Protein AF-A0AAV5ZC34-F1 (afdb_monomer)

pLDDT: mean 73.47, std 19.22, range [40.09, 96.69]

Structure (mmCIF, N/CA/C/O backbone):
data_AF-A0AAV5ZC34-F1
#
_entry.id   AF-A0AAV5ZC34-F1
#
loop_
_atom_site.group_PDB
_atom_site.id
_atom_site.type_symbol
_atom_site.label_atom_id
_atom_site.label_alt_id
_atom_site.label_comp_id
_atom_site.label_asym_id
_atom_site.label_entity_id
_atom_site.label_seq_id
_atom_site.pdbx_PDB_ins_code
_atom_site.Cartn_x
_atom_site.Cartn_y
_atom_site.Cartn_z
_atom_site.occupancy
_atom_site.B_iso_or_equiv
_atom_site.auth_seq_id
_atom_site.auth_comp_id
_atom_site.auth_asym_id
_atom_site.auth_atom_id
_atom_site.pdbx_PDB_model_num
ATOM 1 N N . MET A 1 1 ? 63.276 36.794 -41.732 1.00 40.09 1 MET A N 1
ATOM 2 C CA . MET A 1 1 ? 63.030 36.030 -40.495 1.00 40.09 1 MET A CA 1
ATOM 3 C C . MET A 1 1 ? 61.527 36.058 -40.294 1.00 40.09 1 MET A C 1
ATOM 5 O O . MET A 1 1 ? 61.004 37.020 -39.756 1.00 40.09 1 MET A O 1
ATOM 9 N N . VAL A 1 2 ? 60.845 35.121 -40.952 1.00 44.09 2 VAL A N 1
ATOM 10 C CA . VAL A 1 2 ? 59.384 35.004 -40.975 1.00 44.09 2 VAL A CA 1
ATOM 11 C C . VAL A 1 2 ? 59.080 33.786 -40.121 1.00 44.09 2 VAL A C 1
ATOM 13 O O . VAL A 1 2 ? 59.481 32.692 -40.501 1.00 44.09 2 VAL A O 1
ATOM 16 N N . ASP A 1 3 ? 58.446 33.993 -38.975 1.00 42.62 3 ASP A N 1
ATOM 17 C CA . ASP A 1 3 ? 57.821 32.923 -38.202 1.00 42.62 3 ASP A CA 1
ATOM 18 C C . ASP A 1 3 ? 56.338 33.291 -38.098 1.00 42.62 3 ASP A C 1
ATOM 20 O O . ASP A 1 3 ? 55.892 33.994 -37.193 1.00 42.62 3 ASP A O 1
ATOM 24 N N . ASP A 1 4 ? 55.611 32.958 -39.167 1.00 42.59 4 ASP A N 1
ATOM 25 C CA . ASP A 1 4 ? 54.153 32.996 -39.210 1.00 42.59 4 ASP A CA 1
ATOM 26 C C . ASP A 1 4 ? 53.690 31.676 -38.589 1.00 42.59 4 ASP A C 1
ATOM 28 O O . ASP A 1 4 ? 53.670 30.630 -39.242 1.00 42.59 4 ASP A O 1
ATOM 32 N N . ALA A 1 5 ? 53.426 31.711 -37.283 1.00 53.50 5 ALA A N 1
ATOM 33 C CA . ALA A 1 5 ? 52.906 30.587 -36.519 1.00 53.50 5 ALA A CA 1
ATOM 34 C C . ALA A 1 5 ? 51.459 30.296 -36.947 1.00 53.50 5 ALA A C 1
ATOM 36 O O . ALA A 1 5 ? 50.490 30.629 -36.262 1.00 53.50 5 ALA A O 1
ATOM 37 N N . ARG A 1 6 ? 51.305 29.676 -38.117 1.00 49.75 6 ARG A N 1
ATOM 38 C CA . ARG A 1 6 ? 50.030 29.172 -38.611 1.00 49.75 6 ARG A CA 1
ATOM 39 C C . ARG A 1 6 ? 49.704 27.889 -37.858 1.00 49.75 6 ARG A C 1
ATOM 41 O O . ARG A 1 6 ? 50.085 26.796 -38.272 1.00 49.75 6 ARG A O 1
ATOM 48 N N . VAL A 1 7 ? 49.006 28.033 -36.734 1.00 55.72 7 VAL A N 1
ATOM 49 C CA . VAL A 1 7 ? 48.349 26.909 -36.057 1.00 55.72 7 VAL A CA 1
ATOM 50 C C . VAL A 1 7 ? 47.484 26.189 -37.105 1.00 55.72 7 VAL A C 1
ATOM 52 O O . VAL A 1 7 ? 46.632 26.834 -37.724 1.00 55.72 7 VAL A O 1
ATOM 55 N N . PRO A 1 8 ? 47.719 24.896 -37.389 1.00 51.19 8 PRO A N 1
ATOM 56 C CA . PRO A 1 8 ? 47.031 24.215 -38.474 1.00 51.19 8 PRO A CA 1
ATOM 57 C C . PRO A 1 8 ? 45.551 24.050 -38.119 1.00 51.19 8 PRO A C 1
ATOM 59 O O . PRO A 1 8 ? 45.194 23.371 -37.161 1.00 51.19 8 PRO A O 1
ATOM 62 N N . GLU A 1 9 ? 44.665 24.638 -38.924 1.00 55.34 9 GLU A N 1
ATOM 63 C CA . GLU A 1 9 ? 43.205 24.604 -38.723 1.00 55.34 9 GLU A CA 1
ATOM 64 C C . GLU A 1 9 ? 42.627 23.176 -38.627 1.00 55.34 9 GLU A C 1
ATOM 66 O O . GLU A 1 9 ? 41.562 22.960 -38.046 1.00 55.34 9 GLU A O 1
ATOM 71 N N . GLN A 1 10 ? 43.356 22.176 -39.138 1.00 53.78 10 GLN A N 1
ATOM 72 C CA . GLN A 1 10 ? 43.021 20.757 -38.988 1.00 53.78 10 GLN A CA 1
ATOM 73 C C . GLN A 1 10 ? 43.108 20.257 -37.538 1.00 53.78 10 GLN A C 1
ATOM 75 O O . GLN A 1 10 ? 42.298 19.422 -37.137 1.00 53.78 10 GLN A O 1
ATOM 80 N N . GLU A 1 11 ? 44.046 20.774 -36.744 1.00 53.91 11 GLU A N 1
ATOM 81 C CA . GLU A 1 11 ? 44.223 20.402 -35.337 1.00 53.91 11 GLU A CA 1
ATOM 82 C C . GLU A 1 11 ? 43.062 20.946 -34.494 1.00 53.91 11 GLU A C 1
ATOM 84 O O . GLU A 1 11 ? 42.445 20.219 -33.715 1.00 53.91 11 GLU A O 1
ATOM 89 N N . VAL A 1 12 ? 42.652 22.187 -34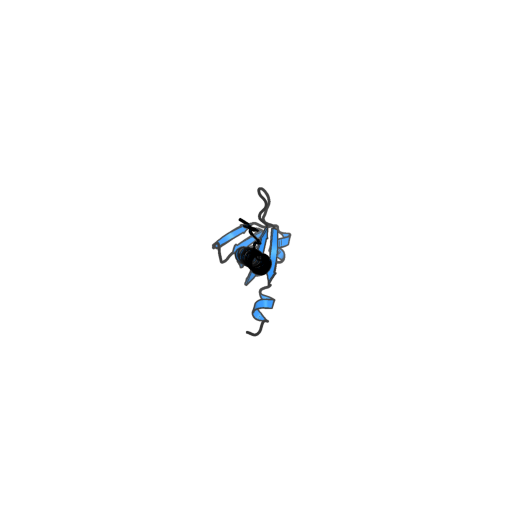.770 1.00 53.88 12 VAL A N 1
ATOM 90 C CA . VAL A 1 12 ? 41.498 22.839 -34.130 1.00 53.88 12 VAL A CA 1
ATOM 91 C C . VAL A 1 12 ? 40.183 22.136 -34.493 1.00 53.88 12 VAL A C 1
ATOM 93 O O . VAL A 1 12 ? 39.328 21.910 -33.633 1.00 53.88 12 VAL A O 1
ATOM 96 N N . ALA A 1 13 ? 40.022 21.723 -35.753 1.00 57.25 13 ALA A N 1
ATOM 97 C CA . ALA A 1 13 ? 38.835 21.000 -36.206 1.00 57.25 13 ALA A CA 1
ATOM 98 C C . ALA A 1 13 ? 38.710 19.604 -35.569 1.00 57.25 13 ALA A C 1
ATOM 100 O O . ALA A 1 13 ? 37.601 19.174 -35.236 1.00 57.25 13 ALA A O 1
ATOM 101 N N . MET A 1 14 ? 39.829 18.895 -35.383 1.00 57.34 14 MET A N 1
ATOM 102 C CA . MET A 1 14 ? 39.843 17.571 -34.756 1.00 57.34 14 MET A CA 1
ATOM 103 C C . MET A 1 14 ? 39.556 17.661 -33.250 1.00 57.34 14 MET A C 1
ATOM 105 O O . MET A 1 14 ? 38.733 16.896 -32.748 1.00 57.34 14 MET A O 1
ATOM 109 N N . ILE A 1 15 ? 40.131 18.653 -32.559 1.00 55.62 15 ILE A N 1
ATOM 110 C CA . ILE A 1 15 ? 39.856 18.940 -31.140 1.00 55.62 15 ILE A CA 1
ATOM 111 C C . ILE A 1 15 ? 38.372 19.251 -30.925 1.00 55.62 15 ILE A C 1
ATOM 113 O O . ILE A 1 15 ? 37.761 18.687 -30.019 1.00 55.62 15 ILE A O 1
ATOM 117 N N . ASN A 1 16 ? 37.758 20.061 -31.794 1.00 53.88 16 ASN A N 1
ATOM 118 C CA . ASN A 1 16 ? 36.327 20.354 -31.708 1.00 53.88 16 ASN A CA 1
ATOM 119 C C . ASN A 1 16 ? 35.466 19.097 -31.877 1.00 53.88 16 ASN A C 1
ATOM 121 O O . ASN A 1 16 ? 34.569 18.864 -31.071 1.00 53.88 16 ASN A O 1
ATOM 125 N N . LYS A 1 17 ? 35.737 18.250 -32.880 1.00 52.00 17 LYS A N 1
ATOM 126 C CA . LYS A 1 17 ? 34.970 17.006 -33.096 1.00 52.00 17 LYS A CA 1
ATOM 127 C C . LYS A 1 17 ? 35.047 16.064 -31.896 1.00 52.00 17 LYS A C 1
ATOM 129 O O . LYS A 1 17 ? 34.029 15.483 -31.527 1.00 52.00 17 LYS A O 1
ATOM 134 N N . VAL A 1 18 ? 36.228 15.936 -31.289 1.00 54.72 18 VAL A N 1
ATOM 135 C CA . VAL A 1 18 ? 36.408 15.142 -30.069 1.00 54.72 18 VAL A CA 1
ATOM 136 C C . VAL A 1 18 ? 35.626 15.776 -28.923 1.00 54.72 18 VAL A C 1
ATOM 138 O O . VAL A 1 18 ? 34.827 15.080 -28.315 1.00 54.72 18 VAL A O 1
ATOM 141 N N . LEU A 1 19 ? 35.740 17.089 -28.692 1.00 54.09 19 LEU A N 1
ATOM 142 C CA . LEU A 1 19 ? 34.989 17.783 -27.636 1.00 54.09 19 LEU A CA 1
ATOM 143 C C . LEU A 1 19 ? 33.469 17.572 -27.750 1.00 54.09 19 LEU A C 1
ATOM 145 O O . LEU A 1 19 ? 32.810 17.267 -26.754 1.00 54.09 19 LEU A O 1
ATOM 149 N N . PHE A 1 20 ? 32.917 17.694 -28.960 1.00 50.69 20 PHE A N 1
ATOM 150 C CA . PHE A 1 20 ? 31.488 17.492 -29.211 1.00 50.69 20 PHE A CA 1
ATOM 151 C C . PHE A 1 20 ? 31.058 16.032 -29.009 1.00 50.69 20 PHE A C 1
ATOM 153 O O . PHE A 1 20 ? 29.984 15.786 -28.456 1.00 50.69 20 PHE A O 1
ATOM 160 N N . ALA A 1 21 ? 31.894 15.062 -29.389 1.00 52.31 21 ALA A N 1
ATOM 161 C CA . ALA A 1 21 ? 31.627 13.646 -29.142 1.00 52.31 21 ALA A CA 1
ATOM 162 C C . ALA A 1 21 ? 31.652 13.314 -27.640 1.00 52.31 21 ALA A C 1
ATOM 164 O O . ALA A 1 21 ? 30.764 12.616 -27.148 1.00 52.31 21 ALA A O 1
ATOM 165 N N . THR A 1 22 ? 32.607 13.866 -26.886 1.00 47.88 22 THR A N 1
ATOM 166 C CA . THR A 1 22 ? 32.710 13.644 -25.438 1.00 47.88 22 THR A CA 1
ATOM 167 C C . THR A 1 22 ? 31.530 14.266 -24.687 1.00 47.88 22 THR A C 1
ATOM 169 O O . THR A 1 22 ? 30.970 13.627 -23.800 1.00 47.88 22 THR A O 1
ATOM 172 N N . MET A 1 23 ? 31.077 15.467 -25.068 1.00 51.25 23 MET A N 1
ATOM 173 C CA . MET A 1 23 ? 29.892 16.098 -24.464 1.00 51.25 23 MET A CA 1
ATOM 174 C C . MET A 1 23 ? 28.596 15.315 -24.720 1.00 51.25 23 MET A C 1
ATOM 176 O O . MET A 1 23 ? 27.774 15.182 -23.811 1.00 51.25 23 MET A O 1
ATOM 180 N N . ALA A 1 24 ? 28.414 14.763 -25.923 1.00 48.62 24 ALA A N 1
ATOM 181 C CA . ALA A 1 24 ? 27.225 13.976 -26.253 1.00 48.62 24 ALA A CA 1
ATOM 182 C C . ALA A 1 24 ? 27.136 12.683 -25.421 1.00 48.62 24 ALA A C 1
ATOM 184 O O . ALA A 1 24 ? 26.071 12.355 -24.894 1.00 48.62 24 ALA A O 1
ATOM 185 N N . VAL A 1 25 ? 28.260 11.982 -25.235 1.00 50.75 25 VAL A N 1
ATOM 186 C CA . VAL A 1 25 ? 28.321 10.752 -24.426 1.00 50.75 25 VAL A CA 1
ATOM 187 C C . VAL A 1 25 ? 28.061 11.043 -22.941 1.00 50.75 25 VAL A C 1
ATOM 189 O O . VAL A 1 25 ? 27.324 10.300 -22.295 1.00 50.75 25 VAL A O 1
ATOM 192 N N . VAL A 1 26 ? 28.567 12.159 -22.404 1.00 50.34 26 VAL A N 1
ATOM 193 C CA . VAL A 1 26 ? 28.317 12.567 -21.006 1.00 50.34 26 VAL A CA 1
ATOM 194 C C . VAL A 1 26 ? 26.834 12.888 -20.755 1.00 50.34 26 VAL A C 1
ATOM 196 O O . VAL A 1 26 ? 26.291 12.490 -19.724 1.00 50.34 26 VAL A O 1
ATOM 199 N N . SER A 1 27 ? 26.145 13.535 -21.702 1.00 51.50 27 SER A N 1
ATOM 200 C CA . SER A 1 27 ? 24.704 13.835 -21.582 1.00 51.50 27 SER A CA 1
ATOM 201 C C . SER A 1 27 ? 23.813 12.582 -21.592 1.00 51.50 27 SER A C 1
ATOM 203 O O . SER A 1 27 ? 22.824 12.505 -20.856 1.00 51.50 27 SER A O 1
ATOM 205 N N . LEU A 1 28 ? 24.168 11.571 -22.390 1.00 47.47 28 LEU A N 1
ATOM 206 C CA . LEU A 1 28 ? 23.417 10.313 -22.479 1.00 47.47 28 LEU A CA 1
ATOM 207 C C . LEU A 1 28 ? 23.568 9.457 -21.213 1.00 47.47 28 LEU A C 1
ATOM 209 O O . LEU A 1 28 ? 22.578 8.937 -20.698 1.00 47.47 28 LEU A O 1
ATOM 213 N N . VAL A 1 29 ? 24.781 9.362 -20.663 1.00 50.38 29 VAL A N 1
ATOM 214 C CA . VAL A 1 29 ? 25.047 8.593 -19.435 1.00 50.38 29 VAL A CA 1
ATOM 215 C C . VAL A 1 29 ? 24.403 9.253 -18.211 1.00 50.38 29 VAL A C 1
ATOM 217 O O . VAL A 1 29 ? 23.835 8.556 -17.371 1.00 50.38 29 VAL A O 1
ATOM 220 N N . ALA A 1 30 ? 24.395 10.588 -18.136 1.00 50.66 30 ALA A N 1
ATOM 221 C CA . ALA A 1 30 ? 23.685 11.310 -17.080 1.00 50.66 30 ALA A CA 1
ATOM 222 C C . ALA A 1 30 ? 22.169 11.030 -17.098 1.00 50.66 30 ALA A C 1
ATOM 224 O O . ALA A 1 30 ? 21.570 10.810 -16.047 1.00 50.66 30 ALA A O 1
ATOM 225 N N . SER A 1 31 ? 21.553 10.967 -18.282 1.00 49.75 31 SER A N 1
ATOM 226 C CA . SER A 1 31 ? 20.112 10.706 -18.421 1.00 49.75 31 SER A CA 1
ATOM 227 C C . SER A 1 31 ? 19.732 9.283 -17.998 1.00 49.75 31 SER A C 1
ATOM 229 O O . SER A 1 31 ? 18.742 9.089 -17.290 1.00 49.75 31 SER A O 1
ATOM 231 N N . ALA A 1 32 ? 20.545 8.288 -18.367 1.00 56.22 32 ALA A N 1
ATOM 232 C CA . ALA A 1 32 ? 20.342 6.903 -17.947 1.00 56.22 32 ALA A CA 1
ATOM 233 C C . ALA A 1 32 ? 20.527 6.729 -16.431 1.00 56.22 32 ALA A C 1
ATOM 235 O O . ALA A 1 32 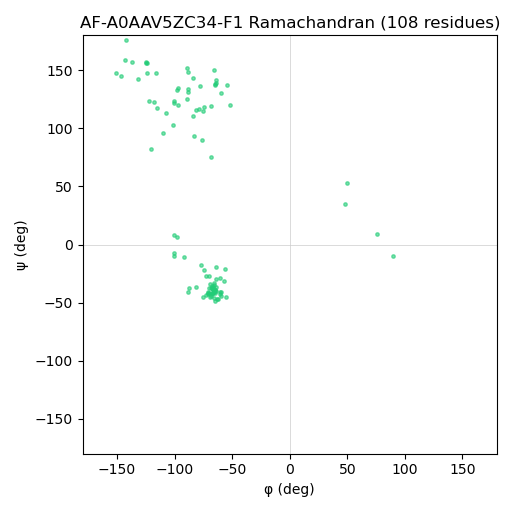? 19.735 6.039 -15.797 1.00 56.22 32 ALA A O 1
ATOM 236 N N . ALA A 1 33 ? 21.518 7.397 -15.832 1.00 58.31 33 ALA A N 1
ATOM 237 C CA . ALA A 1 33 ? 21.744 7.357 -14.388 1.00 58.31 33 ALA A CA 1
ATOM 238 C C . ALA A 1 33 ? 20.585 7.988 -13.593 1.00 58.31 33 ALA A C 1
ATOM 240 O O . ALA A 1 33 ? 20.175 7.448 -12.566 1.00 58.31 33 ALA A O 1
ATOM 241 N N . VAL A 1 34 ? 20.006 9.093 -14.081 1.00 55.59 34 VAL A N 1
ATOM 242 C CA . VAL A 1 34 ? 18.824 9.719 -13.461 1.00 55.59 34 VAL A CA 1
ATOM 243 C C . VAL A 1 34 ? 17.592 8.820 -13.590 1.00 55.59 34 VAL A C 1
ATOM 245 O O . VAL A 1 34 ? 16.869 8.642 -12.611 1.00 55.59 34 VAL A O 1
ATOM 248 N N . ALA A 1 35 ? 17.369 8.204 -14.754 1.00 58.09 35 ALA A N 1
ATOM 249 C CA . ALA A 1 35 ? 16.263 7.267 -14.957 1.00 58.09 35 ALA A CA 1
ATOM 250 C C . ALA A 1 35 ? 16.413 5.979 -14.126 1.00 58.09 35 ALA A C 1
ATOM 252 O O . ALA A 1 35 ? 15.430 5.494 -13.565 1.00 58.09 35 ALA A O 1
ATOM 253 N N . ALA A 1 36 ? 17.634 5.456 -13.991 1.00 57.94 36 ALA A N 1
ATOM 254 C CA . ALA A 1 36 ? 17.929 4.299 -13.154 1.00 57.94 36 ALA A CA 1
ATOM 255 C C . ALA A 1 36 ? 17.712 4.618 -11.670 1.00 57.94 36 ALA A C 1
ATOM 257 O O . ALA A 1 36 ? 17.002 3.884 -10.995 1.00 57.94 36 ALA A O 1
ATOM 258 N N . SER A 1 37 ? 18.212 5.760 -11.183 1.00 57.22 37 SER A N 1
ATOM 259 C CA . SER A 1 37 ? 18.00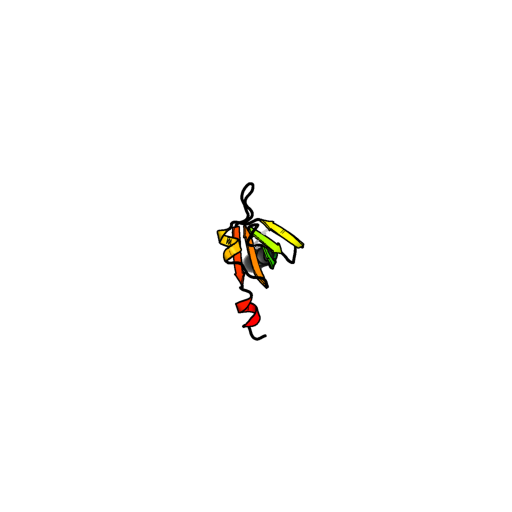2 6.181 -9.792 1.00 57.22 37 SER A CA 1
ATOM 260 C C . SER A 1 37 ? 16.531 6.480 -9.484 1.00 57.22 37 SER A C 1
ATOM 262 O O . SER A 1 37 ? 16.067 6.217 -8.377 1.00 57.22 37 SER A O 1
ATOM 264 N N . LEU A 1 38 ? 15.768 6.998 -10.452 1.00 54.69 38 LEU A N 1
ATOM 265 C CA . LEU A 1 38 ? 14.326 7.194 -10.305 1.00 54.69 38 LEU A CA 1
ATOM 266 C C . LEU A 1 38 ? 13.580 5.856 -10.248 1.00 54.69 38 LEU A C 1
ATOM 268 O O . LEU A 1 38 ? 12.725 5.681 -9.387 1.00 54.69 38 LEU A O 1
ATOM 272 N N . THR A 1 39 ? 13.929 4.910 -11.120 1.00 57.78 39 THR A N 1
ATOM 273 C CA . THR A 1 39 ? 13.336 3.564 -11.139 1.00 57.78 39 THR A CA 1
ATOM 274 C C . THR A 1 39 ? 13.651 2.814 -9.849 1.00 57.78 39 THR A C 1
ATOM 276 O O . THR A 1 39 ? 12.744 2.306 -9.202 1.00 57.78 39 THR A O 1
ATOM 279 N N . GLU A 1 40 ? 14.906 2.841 -9.409 1.00 54.50 40 GLU A N 1
ATOM 280 C CA . GLU A 1 40 ? 15.353 2.229 -8.158 1.00 54.50 40 GLU A CA 1
ATOM 281 C C . GLU A 1 40 ? 14.640 2.848 -6.948 1.00 54.50 40 GLU A C 1
ATOM 283 O O . GLU A 1 40 ? 14.124 2.128 -6.102 1.00 54.50 40 GLU A O 1
ATOM 288 N N . ARG A 1 41 ? 14.478 4.178 -6.901 1.00 57.38 41 ARG A N 1
ATOM 289 C CA . ARG A 1 41 ? 13.684 4.842 -5.851 1.00 57.38 41 ARG A CA 1
ATOM 290 C C . ARG A 1 41 ? 12.203 4.468 -5.890 1.00 57.38 41 ARG A C 1
ATOM 292 O O . ARG A 1 41 ? 11.589 4.354 -4.835 1.00 57.38 41 ARG A O 1
ATOM 299 N N . MET A 1 42 ? 11.627 4.279 -7.076 1.00 58.59 42 MET A N 1
ATOM 300 C CA . MET A 1 42 ? 10.236 3.839 -7.228 1.00 58.59 42 MET A CA 1
ATOM 301 C C . MET A 1 42 ? 10.037 2.365 -6.864 1.00 58.59 42 MET A C 1
ATOM 303 O O . MET A 1 42 ? 8.931 1.988 -6.478 1.00 58.59 42 MET A O 1
ATOM 307 N N . GLU A 1 43 ? 11.068 1.531 -6.993 1.00 57.38 43 GLU A N 1
ATOM 308 C CA . GLU A 1 43 ? 11.039 0.138 -6.546 1.00 57.38 43 GLU A CA 1
ATOM 309 C C . GLU A 1 43 ? 11.305 0.000 -5.046 1.00 57.38 43 GLU A C 1
ATOM 311 O O . GLU A 1 43 ? 10.639 -0.800 -4.394 1.00 57.38 43 GLU A O 1
ATOM 316 N N . MET A 1 44 ? 12.186 0.825 -4.470 1.00 59.81 44 MET A N 1
ATOM 317 C CA . MET A 1 44 ? 12.503 0.799 -3.035 1.00 59.81 44 MET A CA 1
ATOM 318 C C . MET A 1 44 ? 11.322 1.164 -2.127 1.00 59.81 44 MET A C 1
ATOM 320 O O . MET A 1 44 ? 11.352 0.833 -0.944 1.00 59.81 44 MET A O 1
ATOM 324 N N . ASP A 1 45 ? 10.290 1.821 -2.658 1.00 75.44 45 ASP A N 1
ATOM 325 C CA . ASP A 1 45 ? 9.116 2.239 -1.884 1.00 75.44 45 ASP A CA 1
ATOM 326 C C . ASP A 1 45 ? 7.901 1.312 -2.070 1.00 75.44 45 ASP A C 1
ATOM 328 O O . ASP A 1 45 ? 6.792 1.627 -1.625 1.00 75.44 45 ASP A O 1
ATOM 332 N N . ARG A 1 46 ? 8.089 0.171 -2.750 1.00 86.88 46 ARG A N 1
ATOM 333 C CA . ARG A 1 46 ? 7.072 -0.875 -2.898 1.00 86.88 46 ARG A CA 1
ATOM 334 C C . ARG A 1 46 ? 7.160 -1.861 -1.744 1.00 86.88 46 ARG A C 1
ATOM 336 O O . ARG A 1 46 ? 8.233 -2.336 -1.392 1.00 86.88 46 ARG A O 1
ATOM 343 N N . MET A 1 47 ? 6.008 -2.191 -1.183 1.00 89.31 47 MET A N 1
ATOM 344 C CA . MET A 1 47 ? 5.873 -3.125 -0.078 1.00 89.31 47 MET A CA 1
ATOM 345 C C . MET A 1 47 ? 4.789 -4.148 -0.356 1.00 89.31 47 MET A C 1
ATOM 347 O O . MET A 1 47 ? 3.718 -3.807 -0.854 1.00 89.31 47 MET A O 1
ATOM 351 N N . THR A 1 48 ? 5.029 -5.382 0.057 1.00 91.75 48 THR A N 1
ATOM 352 C CA . THR A 1 48 ? 4.052 -6.462 -0.033 1.00 91.75 48 THR A CA 1
ATOM 353 C C . THR A 1 48 ? 3.198 -6.499 1.229 1.00 91.75 48 THR A C 1
ATOM 355 O O . THR A 1 48 ? 3.702 -6.606 2.353 1.00 91.75 48 THR A O 1
ATOM 358 N N . VAL A 1 49 ? 1.880 -6.443 1.062 1.00 94.25 49 VAL A N 1
ATOM 359 C CA . VAL A 1 49 ? 0.917 -6.555 2.159 1.00 94.25 49 VAL A CA 1
ATOM 360 C C . VAL A 1 49 ? 0.818 -8.015 2.601 1.00 94.25 49 VAL A C 1
ATOM 362 O O . VAL A 1 49 ? 0.324 -8.864 1.870 1.00 94.25 49 VAL A O 1
ATOM 365 N N . LEU A 1 50 ? 1.228 -8.325 3.830 1.00 94.50 50 LEU A N 1
ATOM 366 C CA . LEU A 1 50 ? 1.116 -9.674 4.398 1.00 94.50 50 LEU A CA 1
ATOM 367 C C . LEU A 1 50 ? -0.225 -9.932 5.082 1.00 94.50 50 LEU A C 1
ATOM 369 O O . LEU A 1 50 ? -0.717 -11.056 5.084 1.00 94.50 50 LEU A O 1
ATOM 373 N N . LYS A 1 51 ? -0.770 -8.922 5.770 1.00 95.44 51 LYS A N 1
ATOM 374 C CA . LYS A 1 51 ? -2.022 -9.023 6.536 1.00 95.44 51 LYS A CA 1
ATOM 375 C C . LYS A 1 51 ? -2.721 -7.673 6.594 1.00 95.44 51 LYS A C 1
ATOM 377 O O . LYS A 1 51 ? -2.061 -6.643 6.689 1.00 95.44 51 LYS A O 1
ATOM 382 N N . VAL A 1 52 ? -4.051 -7.696 6.628 1.00 96.25 52 VAL A N 1
ATOM 383 C CA . VAL A 1 52 ? -4.896 -6.499 6.733 1.00 96.25 52 VAL A CA 1
ATOM 384 C C . VAL A 1 52 ? -5.787 -6.617 7.968 1.00 96.25 52 VAL A C 1
ATOM 386 O O . VAL A 1 52 ? -6.547 -7.574 8.102 1.00 96.25 52 VAL A O 1
ATOM 389 N N . ASP A 1 53 ? -5.711 -5.635 8.864 1.00 96.69 53 ASP A N 1
ATOM 390 C CA . ASP A 1 53 ? -6.567 -5.493 10.042 1.00 96.69 53 ASP A CA 1
ATOM 391 C C . ASP A 1 53 ? -7.500 -4.295 9.826 1.00 96.69 53 ASP A C 1
ATOM 393 O O . ASP A 1 53 ? -7.148 -3.132 10.043 1.00 96.69 53 ASP A O 1
ATOM 397 N N . ARG A 1 54 ? -8.714 -4.598 9.357 1.00 95.56 54 ARG A N 1
ATOM 398 C CA . ARG A 1 54 ? -9.732 -3.587 9.033 1.00 95.56 54 ARG A CA 1
ATOM 399 C C . ARG A 1 54 ? -10.377 -2.973 10.275 1.00 95.56 54 ARG A C 1
ATOM 401 O O . ARG A 1 54 ? -10.909 -1.870 10.182 1.00 95.56 54 ARG A O 1
ATOM 408 N N . VAL A 1 55 ? -10.324 -3.659 11.419 1.00 96.12 55 VAL A N 1
ATOM 409 C CA . VAL A 1 55 ? -10.886 -3.165 12.686 1.00 96.12 55 VAL A CA 1
ATOM 410 C C . VAL A 1 55 ? -10.057 -1.988 13.182 1.00 96.12 55 VAL A C 1
ATOM 412 O O . VAL A 1 55 ? -10.607 -0.945 13.526 1.00 96.12 55 VAL A O 1
ATOM 415 N N . HIS A 1 56 ? -8.735 -2.133 13.135 1.00 95.94 56 HIS A N 1
ATOM 416 C CA . HIS A 1 56 ? -7.795 -1.110 13.583 1.00 95.94 56 HIS A CA 1
ATOM 417 C C . HIS A 1 56 ? -7.237 -0.254 12.436 1.00 95.94 56 HIS A C 1
ATOM 419 O O . HIS A 1 56 ? -6.350 0.547 12.663 1.00 95.94 56 HIS A O 1
ATOM 425 N N . ALA A 1 57 ? -7.725 -0.395 11.202 1.00 96.31 57 ALA A N 1
ATOM 426 C CA . ALA A 1 57 ? -7.234 0.361 10.045 1.00 96.31 57 ALA A CA 1
ATOM 427 C C . ALA A 1 57 ? -5.700 0.335 9.879 1.00 96.31 57 ALA A C 1
ATOM 429 O O . ALA A 1 57 ? -5.033 1.366 9.768 1.00 96.31 57 ALA A O 1
ATOM 430 N N . ARG A 1 58 ? -5.134 -0.873 9.863 1.00 96.25 58 ARG A N 1
ATOM 431 C CA . ARG A 1 58 ? -3.692 -1.093 9.713 1.00 96.25 58 ARG A CA 1
ATOM 432 C C . ARG A 1 58 ? -3.393 -2.324 8.869 1.00 96.25 58 ARG A C 1
ATOM 434 O O . ARG A 1 58 ? -4.219 -3.229 8.753 1.00 96.25 58 ARG A O 1
ATOM 441 N N . PHE A 1 59 ? -2.193 -2.387 8.314 1.00 95.81 59 PHE A N 1
ATOM 442 C CA . PHE A 1 59 ? -1.717 -3.550 7.569 1.00 95.81 59 PHE A CA 1
ATOM 443 C C . PHE A 1 59 ? -0.270 -3.887 7.935 1.00 95.81 59 PHE A C 1
ATOM 445 O O . PHE A 1 59 ? 0.458 -3.039 8.446 1.00 95.81 59 PHE A O 1
ATOM 452 N N . LEU A 1 60 ? 0.132 -5.136 7.721 1.00 95.38 60 LEU A N 1
ATOM 453 C CA . LEU A 1 60 ? 1.484 -5.627 7.976 1.00 95.38 60 LEU A CA 1
ATOM 454 C C . LEU A 1 60 ? 2.256 -5.694 6.657 1.00 95.38 60 LEU A C 1
ATOM 456 O O . LEU A 1 60 ? 1.816 -6.398 5.750 1.00 95.38 60 LEU A O 1
ATOM 460 N N . CYS A 1 61 ? 3.403 -5.018 6.569 1.00 91.44 61 CYS A N 1
ATOM 461 C CA . CYS A 1 61 ? 4.301 -5.104 5.409 1.00 91.44 61 CYS A CA 1
ATOM 462 C C . CYS A 1 61 ? 5.311 -6.250 5.563 1.00 91.44 61 CYS A C 1
ATOM 464 O O . CYS A 1 61 ? 5.764 -6.525 6.680 1.00 91.44 61 CYS A O 1
ATOM 466 N N . ALA A 1 62 ? 5.728 -6.862 4.455 1.00 89.00 62 ALA A N 1
ATOM 467 C CA . ALA A 1 62 ? 6.747 -7.912 4.448 1.00 89.00 62 ALA A CA 1
ATOM 468 C C . ALA A 1 62 ? 8.155 -7.381 4.752 1.00 89.00 62 ALA A C 1
ATOM 470 O O . ALA A 1 62 ? 8.901 -7.982 5.525 1.00 89.00 62 ALA A O 1
ATOM 471 N N . GLU A 1 63 ? 8.483 -6.225 4.188 1.00 85.50 63 GLU A N 1
ATOM 472 C CA . GLU A 1 63 ? 9.820 -5.636 4.138 1.00 85.50 63 GLU A CA 1
ATOM 473 C C . GLU A 1 63 ? 10.236 -5.106 5.511 1.00 85.50 63 GLU A C 1
ATOM 475 O O . GLU A 1 63 ? 11.346 -5.342 5.979 1.00 85.50 63 GLU A O 1
ATOM 480 N N . HIS A 1 64 ? 9.313 -4.434 6.201 1.00 82.81 64 HIS A N 1
ATOM 481 C CA . HIS A 1 64 ? 9.577 -3.831 7.510 1.00 82.81 64 HIS A CA 1
ATOM 482 C C . HIS A 1 64 ? 9.050 -4.661 8.682 1.00 82.81 64 HIS A C 1
ATOM 484 O O . HIS A 1 64 ? 9.334 -4.334 9.833 1.00 82.81 64 HIS A O 1
ATOM 490 N N . ARG A 1 65 ? 8.250 -5.703 8.409 1.00 88.69 65 ARG A N 1
ATOM 491 C CA . ARG A 1 65 ? 7.594 -6.557 9.418 1.00 88.69 65 ARG A CA 1
ATOM 492 C C . ARG A 1 65 ? 6.890 -5.757 10.521 1.00 88.69 65 ARG A C 1
ATOM 494 O O . ARG A 1 65 ? 6.851 -6.169 11.680 1.00 88.69 65 ARG A O 1
ATOM 501 N N . HIS A 1 66 ? 6.333 -4.607 10.154 1.00 89.62 66 HIS A N 1
ATOM 502 C CA . HIS A 1 66 ? 5.692 -3.676 11.073 1.00 89.62 66 HIS A CA 1
ATOM 503 C C . HIS A 1 66 ? 4.253 -3.387 10.652 1.00 89.62 66 HIS A C 1
ATOM 505 O O . HIS A 1 66 ? 3.928 -3.374 9.463 1.00 89.62 66 HIS A O 1
ATOM 511 N N . TRP A 1 67 ? 3.398 -3.146 11.646 1.00 94.25 67 TRP A N 1
ATOM 512 C CA . TRP A 1 67 ? 2.020 -2.725 11.428 1.00 94.25 67 TRP A CA 1
ATOM 513 C C . TRP A 1 67 ? 1.965 -1.236 11.100 1.00 94.25 67 TRP A C 1
ATOM 515 O O . TRP A 1 67 ? 2.266 -0.397 11.943 1.00 94.25 67 TRP A O 1
ATOM 525 N N . THR A 1 68 ? 1.518 -0.908 9.896 1.00 93.12 68 THR A N 1
ATOM 526 C CA . THR A 1 68 ? 1.357 0.472 9.443 1.00 93.12 68 THR A CA 1
ATOM 527 C C . THR A 1 68 ? -0.101 0.887 9.551 1.00 93.12 68 THR A C 1
ATOM 529 O O . THR A 1 68 ? -0.976 0.268 8.945 1.00 93.12 68 THR A O 1
ATOM 532 N N . TRP A 1 69 ? -0.356 1.942 10.322 1.00 95.06 69 TRP A N 1
ATOM 533 C CA . TRP A 1 69 ? -1.670 2.572 10.442 1.00 95.06 69 TRP A CA 1
ATOM 534 C C . TRP A 1 69 ? -1.945 3.451 9.231 1.00 95.06 69 TRP A C 1
ATOM 536 O O . TRP A 1 69 ? -1.068 4.199 8.809 1.00 95.06 69 TRP A O 1
ATOM 546 N N . ILE A 1 70 ? -3.156 3.373 8.690 1.00 94.00 70 ILE A N 1
ATOM 547 C CA . ILE A 1 70 ? -3.576 4.095 7.486 1.00 94.00 70 ILE A CA 1
ATOM 548 C C . ILE A 1 70 ? -5.022 4.567 7.630 1.00 94.00 70 ILE A C 1
ATOM 550 O O . ILE A 1 70 ? -5.697 4.286 8.623 1.00 94.00 70 ILE A O 1
ATOM 554 N N . SER A 1 71 ? -5.522 5.305 6.643 1.00 94.25 71 SER A N 1
ATOM 555 C CA . SER A 1 71 ? -6.924 5.711 6.652 1.00 94.25 71 SER A CA 1
ATOM 556 C C . SER A 1 71 ? -7.865 4.503 6.503 1.00 94.25 71 SER A C 1
ATOM 558 O O . SER A 1 71 ? -7.555 3.503 5.848 1.00 94.25 71 SER A O 1
ATOM 560 N N . LYS A 1 72 ? -9.069 4.603 7.080 1.00 93.50 72 LYS A N 1
ATOM 561 C CA . LYS A 1 72 ? -10.091 3.548 6.971 1.00 93.50 72 LYS A CA 1
ATOM 562 C C . LYS A 1 72 ? -10.565 3.341 5.526 1.00 93.50 72 LYS A C 1
ATOM 564 O O . LYS A 1 72 ? -10.933 2.232 5.148 1.00 93.50 72 LYS A O 1
ATOM 569 N N . SER A 1 73 ? -10.548 4.386 4.700 1.00 93.06 73 SER A N 1
ATOM 570 C CA . SER A 1 73 ? -10.853 4.261 3.272 1.00 93.06 73 SER A CA 1
ATOM 571 C C . SER A 1 73 ? -9.811 3.422 2.540 1.00 93.06 73 SER A C 1
ATOM 573 O O . SER A 1 73 ? -10.185 2.604 1.702 1.00 93.06 73 SER A O 1
ATOM 575 N N . ASP A 1 74 ? -8.535 3.582 2.891 1.00 92.50 74 ASP A N 1
ATOM 576 C CA . ASP A 1 74 ? -7.442 2.887 2.215 1.00 92.50 74 ASP A CA 1
ATOM 577 C C . ASP A 1 74 ? -7.390 1.418 2.646 1.00 92.50 74 ASP A C 1
ATOM 579 O O .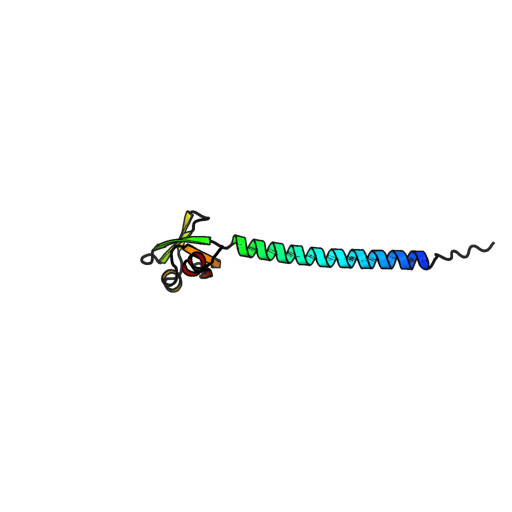 ASP A 1 74 ? -7.375 0.535 1.792 1.00 92.50 74 ASP A O 1
ATOM 583 N N . VAL A 1 75 ? -7.505 1.122 3.951 1.00 94.56 75 VAL A N 1
ATOM 584 C CA . VAL A 1 75 ? -7.477 -0.269 4.458 1.00 94.56 75 VAL A CA 1
ATOM 585 C C . VAL A 1 75 ? -8.600 -1.139 3.887 1.00 94.56 75 VAL A C 1
ATOM 587 O O . VAL A 1 75 ? -8.457 -2.354 3.771 1.00 94.56 75 VAL A O 1
ATOM 590 N N . THR A 1 76 ? -9.737 -0.532 3.533 1.00 92.88 76 THR A N 1
ATOM 591 C CA . THR A 1 76 ? -10.900 -1.264 3.011 1.00 92.88 76 THR A CA 1
ATOM 592 C C . THR A 1 76 ? -10.632 -1.815 1.611 1.00 92.88 76 THR A C 1
ATOM 594 O O . THR A 1 76 ? -11.205 -2.836 1.242 1.00 92.88 76 THR A O 1
ATOM 597 N N . ARG A 1 77 ? -9.739 -1.168 0.853 1.00 91.56 77 ARG A N 1
ATOM 598 C CA . ARG A 1 77 ? -9.382 -1.539 -0.522 1.00 91.56 77 ARG A CA 1
ATOM 599 C C . ARG A 1 77 ? -8.186 -2.486 -0.599 1.00 91.56 77 ARG A C 1
ATOM 601 O O . ARG A 1 77 ? -7.934 -3.020 -1.668 1.00 91.56 77 ARG A O 1
ATOM 608 N N . LEU A 1 78 ? -7.472 -2.687 0.511 1.00 93.25 78 LEU A N 1
ATOM 609 C CA . LEU A 1 78 ? -6.295 -3.548 0.564 1.00 93.25 78 LEU A CA 1
ATOM 610 C C . LEU A 1 78 ? -6.651 -5.018 0.768 1.00 93.25 78 LEU A C 1
ATOM 612 O O . LEU A 1 78 ? -7.536 -5.376 1.560 1.00 93.25 78 LEU A O 1
ATOM 616 N N . SER A 1 79 ? -5.864 -5.858 0.111 1.00 94.06 79 SER A N 1
ATOM 617 C CA . SER A 1 79 ? -5.839 -7.306 0.235 1.00 94.06 79 SER A CA 1
ATOM 618 C C . SER A 1 79 ? -4.435 -7.795 0.583 1.00 94.06 79 SER A C 1
ATOM 620 O O . SER A 1 79 ? -3.430 -7.127 0.354 1.00 94.06 79 SER A O 1
ATOM 622 N N . SER A 1 80 ? -4.365 -8.985 1.180 1.00 93.50 80 SER A N 1
ATOM 623 C CA . SER A 1 80 ? -3.085 -9.673 1.349 1.00 93.50 80 SER A CA 1
ATOM 624 C C . SER A 1 80 ? -2.519 -10.036 -0.023 1.00 93.50 80 SER A C 1
ATOM 626 O O . SER A 1 80 ? -3.264 -10.520 -0.868 1.00 93.50 80 SER A O 1
ATOM 628 N N . GLY A 1 81 ? -1.217 -9.849 -0.209 1.00 91.31 81 GLY A N 1
ATOM 629 C CA . GLY A 1 81 ? -0.511 -10.047 -1.473 1.00 91.31 81 GLY A CA 1
ATOM 630 C C . GLY A 1 81 ? -0.449 -8.803 -2.361 1.00 91.31 81 GLY A C 1
ATOM 631 O O . GLY A 1 81 ? 0.304 -8.814 -3.325 1.00 91.31 81 GLY A O 1
ATOM 632 N N . ASP A 1 82 ? -1.185 -7.732 -2.043 1.00 93.12 82 ASP A N 1
ATOM 633 C CA . ASP A 1 82 ? -1.071 -6.481 -2.797 1.00 93.12 82 ASP A CA 1
ATOM 634 C C . ASP A 1 82 ? 0.335 -5.889 -2.643 1.00 93.12 82 ASP A C 1
ATOM 636 O O . ASP A 1 82 ? 0.912 -5.893 -1.550 1.00 93.12 82 ASP A O 1
ATOM 640 N N . ILE A 1 83 ? 0.855 -5.320 -3.728 1.00 91.31 83 ILE A N 1
ATOM 641 C CA . ILE A 1 83 ? 2.073 -4.514 -3.727 1.00 91.31 83 ILE A CA 1
ATOM 642 C C . ILE A 1 83 ? 1.647 -3.052 -3.652 1.00 91.31 83 ILE A C 1
ATOM 644 O O . ILE A 1 83 ? 0.946 -2.542 -4.529 1.00 91.31 83 ILE A O 1
ATOM 648 N N . VAL A 1 84 ? 2.072 -2.357 -2.603 1.00 92.25 84 VAL A N 1
ATOM 649 C CA . VAL A 1 84 ? 1.656 -0.987 -2.294 1.00 92.25 84 VAL A CA 1
ATOM 650 C C . VAL A 1 84 ? 2.847 -0.054 -2.161 1.00 92.25 84 VAL A C 1
ATOM 652 O O . VAL A 1 84 ? 3.938 -0.481 -1.812 1.00 92.25 84 VAL A O 1
ATOM 655 N N . SER A 1 85 ? 2.623 1.236 -2.371 1.00 91.19 85 SER A N 1
ATOM 656 C CA . SER A 1 85 ? 3.549 2.302 -1.991 1.00 91.19 85 SER A CA 1
ATOM 657 C C . SER A 1 85 ? 2.904 3.194 -0.930 1.00 91.19 85 SER A C 1
ATOM 659 O O . SER A 1 85 ? 1.675 3.346 -0.902 1.00 91.19 85 SER A O 1
ATOM 661 N N . LEU A 1 86 ? 3.720 3.746 -0.027 1.00 89.06 86 LEU A N 1
ATOM 662 C CA . LEU A 1 86 ? 3.267 4.634 1.042 1.00 89.06 86 LEU A CA 1
ATOM 663 C C . LEU A 1 86 ? 3.845 6.034 0.875 1.00 89.06 86 LEU A C 1
ATOM 665 O O . LEU A 1 86 ? 5.034 6.244 1.077 1.00 89.06 86 LEU A O 1
ATOM 669 N N . ASP A 1 87 ? 2.975 7.017 0.674 1.00 88.12 87 ASP A N 1
ATOM 670 C CA . ASP A 1 87 ? 3.357 8.419 0.824 1.00 88.12 87 ASP A CA 1
ATOM 671 C C . ASP A 1 87 ? 3.256 8.816 2.303 1.00 88.12 87 ASP A C 1
ATOM 673 O O . ASP A 1 87 ? 2.165 8.870 2.889 1.00 88.12 87 ASP A O 1
ATOM 677 N N . ARG A 1 88 ? 4.415 9.050 2.927 1.00 86.69 88 ARG A N 1
ATOM 678 C CA . ARG A 1 88 ? 4.540 9.426 4.339 1.00 86.69 88 ARG A CA 1
ATOM 679 C C . ARG A 1 88 ? 4.788 10.925 4.459 1.00 86.69 88 ARG A C 1
ATOM 681 O O . AR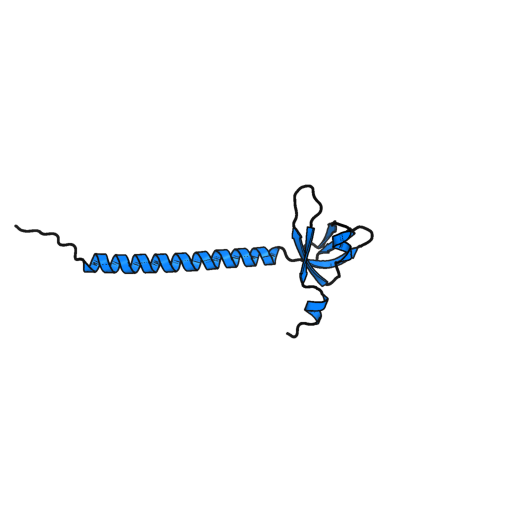G A 1 88 ? 5.908 11.399 4.308 1.00 86.69 88 ARG A O 1
ATOM 688 N N . GLN A 1 89 ? 3.744 11.657 4.827 1.00 85.38 89 GLN A N 1
ATOM 689 C CA . GLN A 1 89 ? 3.833 13.078 5.162 1.00 85.38 89 GLN A CA 1
ATOM 690 C C . GLN A 1 89 ? 3.928 13.254 6.682 1.00 85.38 89 GLN A C 1
ATOM 692 O O . GLN A 1 89 ? 3.182 12.626 7.438 1.00 85.38 89 GLN A O 1
ATOM 6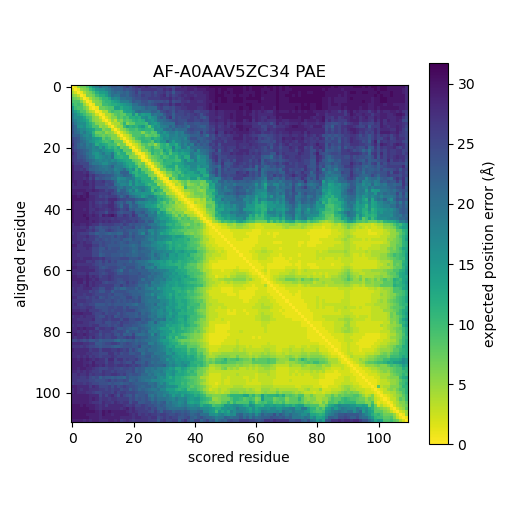97 N N . GLN A 1 90 ? 4.837 14.112 7.150 1.00 84.25 90 GLN A N 1
ATOM 698 C CA . GLN A 1 90 ? 5.065 14.308 8.583 1.00 84.25 90 GLN A CA 1
ATOM 699 C C . GLN A 1 90 ? 3.783 14.785 9.290 1.00 84.25 90 GLN A C 1
ATOM 701 O O . GLN A 1 90 ? 3.116 15.717 8.843 1.00 84.25 90 GLN A O 1
ATOM 706 N N . GLY A 1 91 ? 3.424 14.124 10.394 1.00 84.69 91 GLY A N 1
ATOM 707 C CA . GLY A 1 91 ? 2.229 14.457 11.179 1.00 84.69 91 GLY A CA 1
ATOM 708 C C . GLY A 1 91 ? 0.895 14.016 10.561 1.00 84.69 91 GLY A C 1
ATOM 709 O O . GLY A 1 91 ? -0.158 14.396 11.072 1.00 84.69 91 GLY A O 1
ATOM 710 N N . ARG A 1 92 ? 0.905 13.220 9.483 1.00 88.69 92 ARG A N 1
ATOM 711 C CA . ARG A 1 92 ? -0.301 12.645 8.867 1.00 88.69 92 ARG A CA 1
ATOM 712 C C . ARG A 1 92 ? -0.198 11.127 8.771 1.00 88.69 92 ARG A C 1
ATOM 714 O O . ARG A 1 92 ? 0.895 10.567 8.758 1.00 88.69 92 ARG A O 1
ATOM 721 N N . LEU A 1 93 ? -1.354 10.464 8.700 1.00 89.12 93 LEU A N 1
ATOM 722 C CA . LEU A 1 93 ? -1.383 9.043 8.368 1.00 89.12 93 LEU A CA 1
ATOM 723 C C . LEU A 1 93 ? -0.848 8.843 6.939 1.00 89.12 93 LEU A C 1
ATOM 725 O O . LEU A 1 93 ? -1.205 9.633 6.059 1.00 89.12 93 LEU A O 1
ATOM 729 N N . PRO A 1 94 ? -0.027 7.804 6.703 1.00 90.25 94 PRO A N 1
ATOM 730 C CA . PRO A 1 94 ? 0.431 7.445 5.371 1.00 90.25 94 PRO A CA 1
ATOM 731 C C . PRO A 1 94 ? -0.740 7.241 4.413 1.00 90.25 94 PRO A C 1
ATOM 733 O O . PRO A 1 94 ? -1.732 6.591 4.761 1.00 90.25 94 PRO A O 1
ATOM 736 N N . ARG A 1 95 ? -0.607 7.766 3.196 1.00 90.06 95 ARG A N 1
ATOM 737 C CA . ARG A 1 95 ? -1.524 7.460 2.098 1.00 90.06 95 ARG A CA 1
ATOM 738 C C . ARG A 1 95 ? -1.014 6.223 1.373 1.00 90.06 95 ARG A C 1
ATOM 740 O O . ARG A 1 95 ? 0.159 6.163 1.013 1.00 90.06 95 ARG A O 1
ATOM 747 N N . VAL A 1 96 ? -1.903 5.261 1.146 1.00 92.00 96 VAL A N 1
ATOM 748 C CA . VAL A 1 96 ? -1.563 4.028 0.426 1.00 92.00 96 VAL A CA 1
ATOM 749 C C . VAL A 1 96 ? -1.972 4.135 -1.031 1.00 92.00 96 VAL A C 1
ATOM 751 O O . VAL A 1 96 ? -3.110 4.494 -1.332 1.00 92.00 96 VAL A O 1
ATOM 754 N N . THR A 1 97 ? -1.067 3.751 -1.923 1.00 91.56 97 THR A N 1
ATOM 755 C CA . THR A 1 97 ? -1.363 3.539 -3.341 1.00 91.56 97 THR A CA 1
ATOM 756 C C . THR A 1 97 ? -1.096 2.079 -3.674 1.00 91.56 97 THR A C 1
ATOM 758 O O . THR A 1 97 ? 0.018 1.600 -3.470 1.00 91.56 97 THR A O 1
ATOM 761 N N . VAL A 1 98 ? -2.105 1.365 -4.176 1.00 90.88 98 VAL A N 1
ATOM 762 C CA . VAL A 1 98 ? -1.915 0.002 -4.692 1.00 90.88 98 VAL A CA 1
ATOM 763 C C . VAL A 1 98 ? -1.212 0.110 -6.039 1.00 90.88 98 VAL A C 1
ATOM 765 O O . VAL A 1 98 ? -1.725 0.747 -6.956 1.00 90.88 98 VAL A O 1
ATOM 768 N N . VAL A 1 99 ? -0.014 -0.459 -6.122 1.00 89.00 99 VAL A N 1
ATOM 769 C CA . VAL A 1 99 ? 0.817 -0.475 -7.330 1.00 89.00 99 VAL A CA 1
ATOM 770 C C . VAL A 1 99 ? 0.468 -1.684 -8.188 1.00 89.00 99 VAL A C 1
ATOM 772 O O . VAL A 1 99 ? 0.390 -1.559 -9.406 1.00 89.00 99 VAL A O 1
ATOM 775 N N . ARG A 1 100 ? 0.247 -2.837 -7.547 1.00 86.19 100 ARG A N 1
A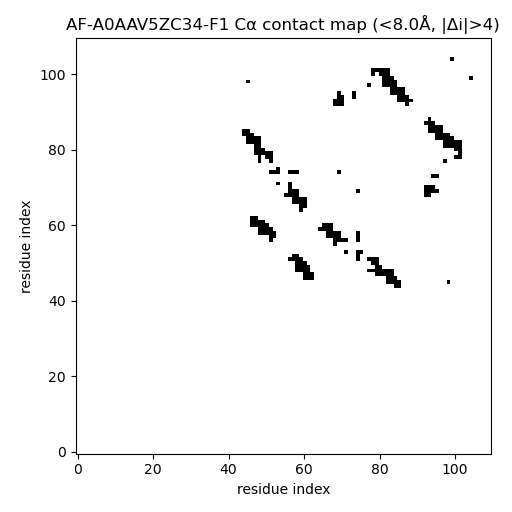TOM 776 C CA . ARG A 1 100 ? -0.283 -4.059 -8.158 1.00 86.19 100 ARG A CA 1
ATOM 777 C C . ARG A 1 100 ? -1.143 -4.805 -7.159 1.00 86.19 100 ARG A C 1
ATOM 779 O O . ARG A 1 100 ? -0.849 -4.813 -5.963 1.00 86.19 100 ARG A O 1
ATOM 786 N N . THR A 1 101 ? -2.195 -5.431 -7.653 1.00 86.88 101 THR A N 1
ATOM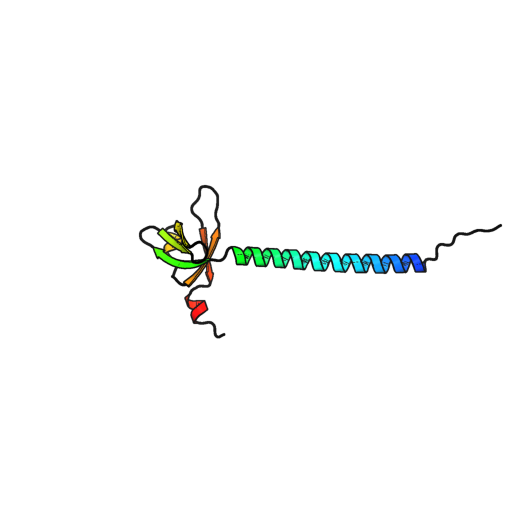 787 C CA . THR A 1 101 ? -3.092 -6.244 -6.836 1.00 86.88 101 THR A CA 1
ATOM 788 C C . THR A 1 101 ? -2.614 -7.691 -6.773 1.00 86.88 101 THR A C 1
ATOM 790 O O . THR A 1 101 ? -2.033 -8.215 -7.722 1.00 86.88 101 THR A O 1
ATOM 793 N N . ALA A 1 102 ? -2.934 -8.381 -5.681 1.00 77.12 102 ALA A N 1
ATOM 794 C CA . ALA A 1 102 ? -2.679 -9.817 -5.554 1.00 77.12 102 ALA A CA 1
ATOM 795 C C . ALA A 1 102 ? -3.346 -10.639 -6.676 1.00 77.12 102 ALA A C 1
ATOM 797 O O . ALA A 1 102 ? -2.840 -11.683 -7.080 1.00 77.12 102 ALA A O 1
ATOM 798 N N . ALA A 1 103 ? -4.491 -10.168 -7.182 1.00 72.50 103 ALA A N 1
ATOM 799 C CA . ALA A 1 103 ? -5.208 -10.814 -8.277 1.00 72.50 103 ALA A CA 1
ATOM 800 C C . ALA A 1 103 ? -4.436 -10.744 -9.604 1.00 72.50 103 ALA A C 1
ATOM 802 O O . ALA A 1 103 ? -4.467 -11.699 -10.375 1.00 72.50 103 ALA A O 1
ATOM 803 N N . GLU A 1 104 ? -3.731 -9.639 -9.858 1.00 73.81 104 GLU A N 1
ATOM 804 C CA . GLU A 1 104 ? -2.892 -9.474 -11.049 1.00 73.81 104 GLU A CA 1
ATOM 805 C C . GLU A 1 104 ? -1.648 -10.372 -10.994 1.00 73.81 104 GLU A C 1
ATOM 807 O O . GLU A 1 104 ? -1.287 -10.960 -12.009 1.00 73.81 104 GLU A O 1
ATOM 812 N N . GLU A 1 105 ? -1.039 -10.556 -9.819 1.00 60.41 105 GLU A N 1
ATOM 813 C CA . GLU A 1 105 ? 0.138 -11.428 -9.656 1.00 60.41 105 GLU A CA 1
ATOM 814 C C . GLU A 1 105 ? -0.201 -12.920 -9.822 1.00 60.41 105 GLU A C 1
ATOM 816 O O . GLU A 1 105 ? 0.585 -13.674 -10.383 1.00 60.41 105 GLU A O 1
ATOM 821 N N . LEU A 1 106 ? -1.396 -13.359 -9.412 1.00 60.66 106 LEU A N 1
ATOM 822 C CA . LEU A 1 106 ? -1.846 -14.744 -9.625 1.00 60.66 106 LEU A CA 1
ATOM 823 C C . LEU A 1 106 ? -2.303 -15.027 -11.067 1.00 60.66 106 LEU A C 1
ATOM 825 O O . LEU A 1 106 ? -2.442 -16.189 -11.446 1.00 60.66 106 LEU A O 1
ATOM 829 N N . GLY A 1 107 ? -2.588 -13.982 -11.849 1.00 55.88 107 GLY A N 1
ATOM 830 C CA . GLY A 1 107 ? -3.069 -14.080 -13.228 1.00 55.88 107 GLY A CA 1
ATOM 831 C C . GLY A 1 107 ? -2.000 -13.849 -14.297 1.00 55.88 107 GLY A C 1
ATOM 832 O O . GLY A 1 107 ? -2.297 -14.029 -15.478 1.00 55.88 107 GLY A O 1
ATOM 833 N N . SER A 1 108 ? -0.785 -13.443 -13.918 1.00 51.12 108 SER A N 1
ATOM 834 C CA . SER A 1 108 ? 0.321 -13.244 -14.856 1.00 51.12 108 SER A CA 1
ATOM 835 C C . SER A 1 108 ? 0.986 -14.588 -15.166 1.00 51.12 108 SER A C 1
ATOM 837 O O . SER A 1 108 ? 1.556 -15.185 -14.253 1.00 51.12 108 SER A O 1
ATOM 839 N N . PRO A 1 109 ? 0.947 -15.087 -16.417 1.00 51.25 109 PRO A N 1
ATOM 840 C CA . PRO A 1 109 ? 1.826 -16.179 -16.808 1.00 51.25 109 PRO A CA 1
ATOM 841 C C . PRO A 1 109 ? 3.278 -15.685 -16.756 1.00 51.25 109 PRO A C 1
ATOM 843 O O . PRO A 1 109 ? 3.564 -14.551 -17.150 1.00 51.25 109 PRO A O 1
ATOM 846 N N . GLU A 1 110 ? 4.158 -16.524 -16.218 1.00 52.16 110 GLU A N 1
ATOM 847 C CA . GLU A 1 110 ? 5.617 -16.364 -16.279 1.00 52.16 110 GLU A CA 1
ATOM 848 C C . GLU A 1 110 ? 6.169 -16.516 -17.705 1.00 52.16 110 GLU A C 1
ATOM 850 O O . GLU A 1 110 ? 5.582 -17.290 -18.501 1.00 52.16 110 GLU A O 1
#

Secondary structure (DSSP, 8-state):
--------HHHHHHHHHHHHHHHHHHHHHHHHHHHHHHHHHHHHTEEEEEEEETTTTEEEETTT--EEE--HHHHHH--TT-EEEEE--TTSPPEEEEEE-HHHHHH---

Foldseek 3Di:
DDDPPPPDVVVVVVVVVVVVVVVVVVVVVVVVVVVVVVVVVVVVQKWFFAAADLVQQWTATPVVRDIAHADSVQSVPDDGGFIWGWDDDPPDRTDIDGPGHNVVVVPDDD

Radius of gyration: 27.34 Å; Cα contacts (8 Å, |Δi|>4): 130; chains: 1; bounding box: 74×52×55 Å

Mean predicted aligned error: 15.01 Å

Sequence (110 aa):
MVDDARVPEQEVAMINKVLFATMAVVSLVASAAVAASLTERMEMDRMTVLKVDRVHARFLCAEHRHWTWISKSDVTRLSSGDIVSLDRQQGRLPRVTVVRTAAEELGSPE

Solvent-accessible surface area (backbone atoms only — not comparable to full-atom values): 6376 Å² total; per-residue (Å²): 141,84,84,80,84,71,76,58,66,66,59,58,53,51,52,50,54,51,52,56,52,54,53,54,55,53,55,52,53,52,52,52,52,51,52,48,53,50,49,50,54,62,54,72,48,53,36,41,27,68,40,73,40,69,89,76,14,28,34,27,32,63,83,75,70,41,79,46,60,39,47,63,75,51,41,71,74,59,54,58,55,18,31,27,32,67,53,76,49,91,96,51,69,34,46,73,44,81,76,43,51,37,69,54,66,77,68,55,82,130

Nearest PDB structures (foldseek):
  3q6c-assembly4_D  TM=5.670E-01  e=6.047E-01  Klebsiella variicola At-22
  3q6c-assembly9_I  TM=5.987E-01  e=7.717E-01  Klebsiella variicola At-22
  3q6c-assembly11_K  TM=6.090E-01  e=1.183E+00  Klebsiella variicola At-22
  8wo8-assembly1_A-3  TM=5.062E-01  e=7.717E-01  Pyrococcus furiosus DSM 3638
  8rza-assembly1_A-2  TM=5.286E-01  e=2.312E+00  Pyrococcus furiosus

=== Feature glossary ===
A reading guide for the features in this record.

Start from the sequence.

  · Sequence gives the chain of amino acids in standard one-letter code (A=alanine, C=cysteine, …, Y=tyrosine), read N→C. It is the only feature that is directly encoded by the gene; all structural features are derived from the folded form of this sequence.

Fold it, and you get atomic coordinates and the backbone conformation that goes with them.

  · Structure coordinates are given as an mmCIF _atom_site loop: one row per atom with element, residue name, chain id, sequence number, and x/y/z position in Å. Only the four main-chain atoms per residue are included here; side chains are omitted to keep the record compact.

  · Backbone dihedral angles. Every residue except chain termini has a φ (preceding-C → N → Cα → C) and a ψ (N → Cα → C → next-N). They are reported in degrees following the IUPAC sign convention. Secondary structure is essentially a statement about which (φ, ψ) basin each residue occupies.

  · Eight-state secondary structure (DSSP): H is the canonical α-helix, G the tighter 3₁₀-helix, I the wider π-helix; E/B are β-structure, T and S are turns and bends, and '-' is everything else. DSSP derives these from the pattern of main-chain N–H···O=C hydrogen bonds, not from the sequence.

  · SS3 is a coarse helix/strand/coil call (letters a/b/c) made by the P-SEA algorithm from inter-Cα distances and dihedrals. It is less detailed tha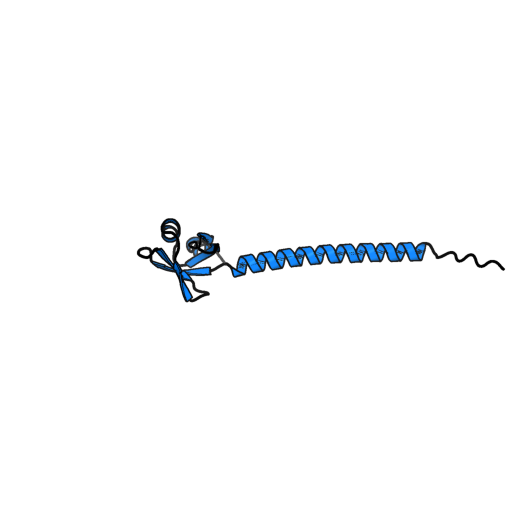n DSSP but needs only Cα positions.

Summarize the fold with a handful of shape descriptors and a per-residue structural alphabet.

  · Radius of gyration (Rg) is the root-mean-square distance of Cα atoms from their centroid — a single number for overall size and compactness. A globular domain of N residues has Rg ≈ 2.2·N^0.38 Å; an extended or disordered chain has a much larger Rg. The Cα contact count is the number of residue pairs whose Cα atoms are within 8 Å and are more than four positions apart in sequence — a standard proxy for tertiary packing density. The bounding box is the smallest axis-aligned box enclosing all Cα atoms.

  · 3Di is Foldseek's structural alphabet. Each residue is assigned one of twenty discrete states based on how its Cα sits relative to its spatial (not sequential) neighbors. Aligning 3Di strings finds structural homologs roughly as well as full 3D superposition, but orders of magnitude faster.

  · Solvent-accessible surface area (SASA) is the area in Å² traced out by the centre of a 1.4 Å probe sphere (a water molecule) rolled over the protein's van der Waals surface (Shrake–Rupley / Lee–Richards construction). Buried residues have near-zero SASA; fully exposed residues can exceed 200 Å². The total SASA scales roughly with the number of surface residues.

Ask how reliable the model is.

  · For AlphaFold models, the B-factor field carries pLDDT — the model's own estimate of local accuracy on a 0–100 scale. Regions with pLDDT<50 should be treated as essentially unmodeled; they often correspond to intrinsically disordered segments.

  · For experimental (PDB) structures, the B-factor (temperature factor) quantifies the positional spread of each atom in the crystal — a combination of thermal vibration and static disorder — in units of Å². High B-factors mark flexible loops or poorly resolved regions; low B-factors mark the rigid, well-ordered core.

  · Predicted Aligned Error (PAE) is an AlphaFold confidence matrix: entry (i, j) is the expected error in the position of residue j, in ångströms, when the prediction is superimposed on the true structure at residue i. Low PAE within a block of residues means that block is internally rigid and well-predicted; high PAE between two blocks means their relative placement is uncertain even if each block individually is confident.

Place it in context: what it resembles, what it is annotated as, and how it looks.

  · Structural nearest neighbors (via Foldseek easy-search vs the PDB). Reported per hit: target PDB id, E-value, and alignment TM-score. A TM-score above ~0.5 is the conventional threshold for 'same fold'.

  · Functional annotations link the protein to curated databases. InterPro entries identify conserved domains and families by matching the sequence against member-database signatures (Pfam, PROSITE, CDD, …). Gene Ontology (GO) terms describe molecular function, biological process, and cellular component in a controlled vocabulary. CATH places the structure in a hierarchical fold classification (Class/Architecture/Topology/Homologous-superfamily). The organism is the source species.

  · The contact map is a binary N×N matrix image: pixel (i, j) is dark where Cα_i and Cα_j are within 8 Å and |i−j|>4. Because the |i−j|>4 filter removes local helical contacts, off-diagonal stripes parallel to the main diagonal indicate parallel β-sheets; stripes perpendicular to it indicate antiparallel β-sheets. The Ramachandran plot scatters every residue's (φ, ψ) pair against the sterically allowed regions. The PAE heatmap renders the predicted-aligned-error matrix.

  · Six rendered views show the 3D structure from the faces of a cube — i.e. along ±x, ±y, ±z. Rendering representation is drawn randomly per protein from cartoon (secondary-structure ribbons), sticks (backbone bonds), or molecular surface; coloring is either N→C rainbow (blue at the N-terminus through red at the C-terminus) or one color per chain.